Protein AF-A0A934SW32-F1 (afdb_monomer_lite)

Organism: NCBI:txid2801341

Foldseek 3Di:
DDDDPPPPPPPPPPPFDPDDDDDPVLVVLPVQKDKAQDDLVPLPLDDPVVSVVQVVFRKIFIDRVPHGAWIWGDDPQQFWIWIAGSVGDIDIFGHGDGDDDPPDCSSVSVVSVVVCVVVVPDPPPD

pLDDT: mean 73.24, std 17.92, range [35.69, 91.44]

Structure (mmCIF, N/CA/C/O backbone):
data_AF-A0A934SW32-F1
#
_entry.id   AF-A0A934SW32-F1
#
loop_
_atom_site.group_PDB
_atom_site.id
_atom_site.type_symbol
_atom_site.label_atom_id
_atom_site.label_alt_id
_atom_site.label_comp_id
_atom_site.label_asym_id
_atom_site.label_entity_id
_atom_site.label_seq_id
_atom_site.pdbx_PDB_ins_code
_atom_site.Cartn_x
_atom_site.Cartn_y
_atom_site.Cartn_z
_atom_site.occupancy
_atom_site.B_iso_or_equiv
_atom_site.auth_seq_id
_atom_site.auth_comp_id
_atom_site.auth_asym_id
_atom_site.auth_atom_id
_atom_site.pdbx_PDB_model_num
ATOM 1 N N . MET A 1 1 ? 10.410 18.020 -49.078 1.00 35.69 1 MET A N 1
ATOM 2 C CA . MET A 1 1 ? 11.740 17.745 -48.490 1.00 35.69 1 MET A CA 1
ATOM 3 C C . MET A 1 1 ? 11.702 18.117 -47.016 1.00 35.69 1 MET A C 1
ATOM 5 O O . MET A 1 1 ? 10.975 19.034 -46.662 1.00 35.69 1 MET A O 1
ATOM 9 N N . ARG A 1 2 ? 12.406 17.319 -46.205 1.00 36.78 2 ARG A N 1
ATOM 10 C CA . ARG A 1 2 ? 12.584 17.354 -44.737 1.00 36.78 2 ARG A CA 1
ATOM 11 C C . ARG A 1 2 ? 12.761 18.800 -44.232 1.00 36.78 2 ARG A C 1
ATOM 13 O O . ARG A 1 2 ? 13.428 19.570 -44.904 1.00 36.78 2 ARG A O 1
ATOM 20 N N . GLY A 1 3 ? 12.120 19.259 -43.160 1.00 37.56 3 GLY A N 1
ATOM 21 C CA . GLY A 1 3 ? 12.142 18.719 -41.800 1.00 37.56 3 GLY A CA 1
ATOM 22 C C . GLY A 1 3 ? 13.029 19.650 -40.967 1.00 37.56 3 GLY A C 1
ATOM 23 O O . GLY A 1 3 ? 14.163 19.856 -41.365 1.00 37.56 3 GLY A O 1
ATOM 24 N N . ASN A 1 4 ? 12.493 20.251 -39.899 1.00 36.22 4 ASN A N 1
ATOM 25 C CA . ASN A 1 4 ? 13.243 20.812 -38.763 1.00 36.22 4 ASN A CA 1
ATOM 26 C C . ASN A 1 4 ? 12.251 21.267 -37.677 1.00 36.22 4 ASN A C 1
ATOM 28 O O . ASN A 1 4 ? 12.017 22.453 -37.465 1.00 36.22 4 ASN A O 1
ATOM 32 N N . HIS A 1 5 ? 11.651 20.304 -36.977 1.00 38.72 5 HIS A N 1
ATOM 33 C CA . HIS A 1 5 ? 11.202 20.543 -35.608 1.00 38.72 5 HIS A CA 1
ATOM 34 C C . HIS A 1 5 ? 12.405 20.281 -34.702 1.00 38.72 5 HIS A C 1
ATOM 36 O O . HIS A 1 5 ? 12.697 19.135 -34.368 1.00 38.72 5 HIS A O 1
ATOM 42 N N . HIS A 1 6 ? 13.124 21.339 -34.329 1.00 36.59 6 HIS A N 1
ATOM 43 C CA . HIS A 1 6 ? 14.000 21.284 -33.164 1.00 36.59 6 HIS A CA 1
ATOM 44 C C . HIS A 1 6 ? 13.107 21.239 -31.923 1.00 36.59 6 HIS A C 1
ATOM 46 O O . HIS A 1 6 ? 12.722 22.271 -31.381 1.00 36.59 6 HIS A O 1
ATOM 52 N N . ILE A 1 7 ? 12.753 20.035 -31.483 1.00 45.09 7 ILE A N 1
ATOM 53 C CA . ILE A 1 7 ? 12.336 19.831 -30.100 1.00 45.09 7 ILE A CA 1
ATOM 54 C C . ILE A 1 7 ? 13.640 19.785 -29.309 1.00 45.09 7 ILE A C 1
ATOM 56 O O . ILE A 1 7 ? 14.315 18.759 -29.263 1.00 45.09 7 ILE A O 1
ATOM 60 N N . VAL A 1 8 ? 14.027 20.922 -28.732 1.00 43.09 8 VAL A N 1
ATOM 61 C CA . VAL A 1 8 ? 15.025 20.959 -27.660 1.00 43.09 8 VAL A CA 1
ATOM 62 C C . VAL A 1 8 ? 14.346 20.348 -26.437 1.00 43.09 8 VAL A C 1
ATOM 64 O O . VAL A 1 8 ? 13.804 21.046 -25.586 1.00 43.09 8 VAL A O 1
ATOM 67 N N . GLY A 1 9 ? 14.296 19.018 -26.397 1.00 42.78 9 GLY A N 1
ATOM 68 C CA . GLY A 1 9 ? 14.045 18.297 -25.162 1.00 42.78 9 GLY A CA 1
ATOM 69 C C . GLY A 1 9 ? 15.246 18.561 -24.272 1.00 42.78 9 GLY A C 1
ATOM 70 O O . GLY A 1 9 ? 16.339 18.076 -24.556 1.00 42.78 9 GLY A O 1
ATOM 71 N N . ARG A 1 10 ? 15.070 19.402 -23.251 1.00 47.56 10 ARG A N 1
ATOM 72 C CA . ARG A 1 10 ? 16.013 19.513 -22.140 1.00 47.56 10 ARG A CA 1
ATOM 73 C C . ARG A 1 10 ? 16.345 18.090 -21.682 1.00 47.56 10 ARG A C 1
ATOM 75 O O . ARG A 1 10 ? 15.482 17.407 -21.145 1.00 47.56 10 ARG A O 1
ATOM 82 N N . ASN A 1 11 ? 17.590 17.664 -21.887 1.00 44.91 11 ASN A N 1
ATOM 83 C CA . ASN A 1 11 ? 18.199 16.560 -21.146 1.00 44.91 11 ASN A CA 1
ATOM 84 C C . ASN A 1 11 ? 18.425 17.026 -19.697 1.00 44.91 11 ASN A C 1
ATOM 86 O O . ASN A 1 11 ? 19.558 17.076 -19.223 1.00 44.91 11 ASN A O 1
ATOM 90 N N . GLU A 1 12 ? 17.368 17.459 -19.010 1.00 42.56 12 GLU A N 1
ATOM 91 C CA . GLU A 1 12 ? 17.413 17.530 -17.558 1.00 42.56 12 GLU A CA 1
ATOM 92 C C . GLU A 1 12 ? 17.464 16.075 -17.101 1.00 42.56 12 GLU A C 1
ATOM 94 O O . GLU A 1 12 ? 16.580 15.277 -17.421 1.00 42.56 12 GLU A O 1
ATOM 99 N N . ALA A 1 13 ? 18.574 15.700 -16.460 1.00 46.72 13 ALA A N 1
ATOM 100 C CA . ALA A 1 13 ? 18.649 14.420 -15.781 1.00 46.72 13 ALA A CA 1
ATOM 101 C C . ALA A 1 13 ? 17.417 14.322 -14.867 1.00 46.72 13 ALA A C 1
ATOM 103 O O . ALA A 1 13 ? 17.103 15.321 -14.214 1.00 46.72 13 ALA A O 1
ATOM 104 N N . PRO A 1 14 ? 16.696 13.187 -14.847 1.00 48.69 14 PRO A N 1
ATOM 105 C CA . PRO A 1 14 ? 15.581 13.025 -13.928 1.00 48.69 14 PRO A CA 1
ATOM 106 C C . PRO A 1 14 ? 16.071 13.371 -12.521 1.00 48.69 14 PRO A C 1
ATOM 108 O O . PRO A 1 14 ? 17.038 12.783 -12.034 1.00 48.69 14 PRO A O 1
ATOM 111 N N . GLU A 1 15 ? 15.457 14.385 -11.911 1.00 47.41 15 GLU A N 1
ATOM 112 C CA . GLU A 1 15 ? 15.704 14.720 -10.517 1.00 47.41 15 GLU A CA 1
ATOM 113 C C . GLU A 1 15 ? 15.102 13.583 -9.697 1.00 47.41 15 GLU A C 1
ATOM 115 O O . GLU A 1 15 ? 13.892 13.506 -9.479 1.00 47.41 15 GLU A O 1
ATOM 120 N N . TRP A 1 16 ? 15.951 12.620 -9.346 1.00 51.25 16 TRP A N 1
ATOM 121 C CA . TRP A 1 16 ? 15.554 11.514 -8.497 1.00 51.25 16 TRP A CA 1
ATOM 122 C C . TRP A 1 16 ? 15.189 12.075 -7.123 1.00 51.25 16 TRP A C 1
ATOM 124 O O . TRP A 1 16 ? 15.982 12.837 -6.560 1.00 51.25 16 TRP A O 1
ATOM 134 N N . PRO A 1 17 ? 14.018 11.725 -6.564 1.00 53.59 17 PRO A N 1
ATOM 135 C CA . PRO A 1 17 ? 13.675 12.173 -5.228 1.00 53.59 17 PRO A CA 1
ATOM 136 C C . PRO A 1 17 ? 14.775 11.763 -4.242 1.00 53.59 17 PRO A C 1
ATOM 138 O O . PRO A 1 17 ? 15.275 10.638 -4.278 1.00 53.59 17 PRO A O 1
ATOM 141 N N . ALA A 1 18 ? 15.182 12.699 -3.387 1.00 56.06 18 ALA A N 1
ATOM 142 C CA . ALA A 1 18 ? 16.185 12.435 -2.367 1.00 56.06 18 ALA A CA 1
ATOM 143 C C . ALA A 1 18 ? 15.733 11.285 -1.451 1.00 56.06 18 ALA A C 1
ATOM 145 O O . ALA A 1 18 ? 14.537 11.143 -1.177 1.00 56.06 18 ALA A O 1
ATOM 146 N N . ILE A 1 19 ? 16.695 10.506 -0.940 1.00 59.47 19 ILE A N 1
ATOM 147 C CA . ILE A 1 19 ? 16.445 9.489 0.089 1.00 59.47 19 ILE A CA 1
ATOM 148 C C . ILE A 1 19 ? 15.667 10.154 1.226 1.00 59.47 19 ILE A C 1
ATOM 150 O O . ILE A 1 19 ? 16.157 11.076 1.884 1.00 59.47 19 ILE A O 1
ATOM 154 N N . HIS A 1 20 ? 14.431 9.710 1.436 1.00 66.88 20 HIS A N 1
ATOM 155 C CA . HIS A 1 20 ? 13.588 10.266 2.475 1.00 66.88 20 HIS A CA 1
ATOM 156 C C . HIS A 1 20 ? 13.955 9.646 3.822 1.00 66.88 20 HIS A C 1
ATOM 158 O O . HIS A 1 20 ? 13.749 8.456 4.050 1.00 66.88 20 HIS A O 1
ATOM 164 N N . ILE A 1 21 ? 14.478 10.471 4.726 1.00 70.56 21 ILE A N 1
ATOM 165 C CA . ILE A 1 21 ? 14.664 10.101 6.126 1.00 70.56 21 ILE A CA 1
ATOM 166 C C . ILE A 1 21 ? 13.387 10.488 6.872 1.00 70.56 21 ILE A C 1
ATOM 168 O O . ILE A 1 21 ? 13.079 11.675 6.979 1.00 70.56 21 ILE A O 1
ATOM 172 N N . ALA A 1 22 ? 12.663 9.493 7.387 1.00 76.94 22 ALA A N 1
ATOM 173 C CA . ALA A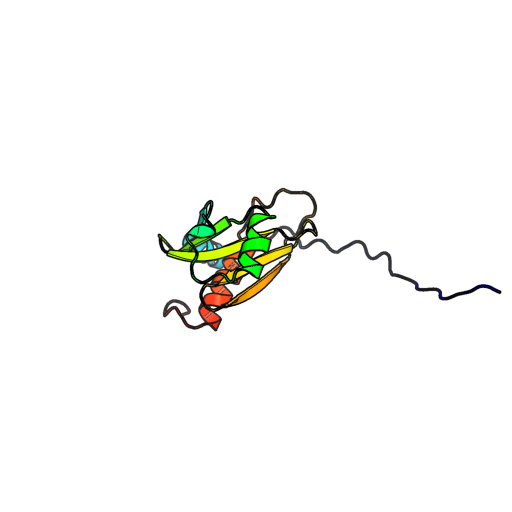 1 22 ? 11.433 9.719 8.137 1.00 76.94 22 ALA A CA 1
ATOM 174 C C . ALA A 1 22 ? 11.709 10.519 9.421 1.00 76.94 22 ALA A C 1
ATOM 176 O O . ALA A 1 22 ? 12.552 10.125 10.242 1.00 76.94 22 ALA A O 1
ATOM 177 N N . SER A 1 23 ? 10.973 11.618 9.592 1.00 85.19 23 SER A N 1
ATOM 178 C CA . SER A 1 23 ? 10.897 12.400 10.829 1.00 85.19 23 SER A CA 1
ATOM 179 C C . SER A 1 23 ? 10.300 11.582 11.979 1.00 85.19 23 SER A C 1
ATOM 181 O O . SER A 1 23 ? 9.691 10.535 11.760 1.00 85.19 23 SER A O 1
ATOM 183 N N . ASP A 1 24 ? 10.426 12.056 13.220 1.00 87.31 24 ASP A N 1
ATOM 184 C CA . ASP A 1 24 ? 9.869 11.348 14.382 1.00 87.31 24 ASP A CA 1
ATOM 185 C C . ASP A 1 24 ? 8.346 11.163 14.284 1.00 87.31 24 ASP A C 1
ATOM 187 O O . ASP A 1 24 ? 7.832 10.090 14.600 1.00 87.31 24 ASP A O 1
ATOM 191 N N . GLY A 1 25 ? 7.626 12.164 13.765 1.00 86.31 25 GLY A N 1
ATOM 192 C CA . GLY A 1 25 ? 6.188 12.058 13.505 1.00 86.31 25 GLY A CA 1
ATOM 193 C C . GLY A 1 25 ? 5.865 11.008 12.440 1.00 86.31 25 GLY A C 1
ATOM 194 O O . GLY A 1 25 ? 4.998 10.159 12.645 1.00 86.31 25 GLY A O 1
ATOM 195 N N . GLU A 1 26 ? 6.612 10.997 11.333 1.00 86.75 26 GLU A N 1
ATOM 196 C CA . GLU A 1 26 ? 6.456 9.981 10.287 1.00 86.75 26 GLU A CA 1
ATOM 197 C C . GLU A 1 26 ? 6.764 8.577 10.826 1.00 86.75 26 GLU A C 1
ATOM 199 O O . GLU A 1 26 ? 6.022 7.645 10.540 1.00 86.75 26 GLU A O 1
ATOM 204 N N . ARG A 1 27 ? 7.780 8.407 11.681 1.00 86.62 27 ARG A N 1
ATOM 205 C CA . ARG A 1 27 ? 8.099 7.111 12.311 1.00 86.62 27 ARG A CA 1
ATOM 206 C C . ARG A 1 27 ? 6.968 6.589 13.192 1.00 86.62 27 ARG A C 1
ATOM 208 O O . ARG A 1 27 ? 6.683 5.393 13.159 1.00 86.62 27 ARG A O 1
ATOM 215 N N . VAL A 1 28 ? 6.306 7.467 13.949 1.00 90.94 28 VAL A N 1
ATOM 216 C CA . VAL A 1 28 ? 5.124 7.100 14.747 1.00 90.94 28 VAL A CA 1
ATOM 217 C C . VAL A 1 28 ? 3.986 6.624 13.845 1.00 90.94 28 VAL A C 1
ATOM 219 O O . VAL A 1 28 ? 3.311 5.655 14.187 1.00 90.94 28 VAL A O 1
ATOM 222 N N . ILE A 1 29 ? 3.784 7.267 12.691 1.00 88.06 29 ILE A N 1
ATOM 223 C CA . ILE A 1 29 ? 2.786 6.841 11.703 1.00 88.06 29 ILE A CA 1
ATOM 224 C C . ILE A 1 29 ? 3.172 5.480 11.123 1.00 88.06 29 ILE A C 1
ATOM 226 O O . ILE A 1 29 ? 2.369 4.553 11.181 1.00 88.06 29 ILE A O 1
ATOM 230 N N . LEU A 1 30 ? 4.400 5.334 10.618 1.00 88.75 30 LEU A N 1
ATOM 231 C CA . LEU A 1 30 ? 4.905 4.105 9.997 1.00 88.75 30 LEU A CA 1
ATOM 232 C C . LEU A 1 30 ? 4.769 2.891 10.922 1.00 88.75 30 LEU A C 1
ATOM 234 O O . LEU A 1 30 ? 4.333 1.833 10.476 1.00 88.75 30 LEU A O 1
ATOM 238 N N . ALA A 1 31 ? 5.046 3.057 12.218 1.00 91.31 31 ALA A N 1
ATOM 239 C CA . ALA A 1 31 ? 4.926 1.997 13.217 1.00 91.31 31 ALA A CA 1
ATOM 240 C C . ALA A 1 31 ? 3.496 1.440 13.386 1.00 91.31 31 ALA A C 1
ATOM 242 O O . ALA A 1 31 ? 3.326 0.350 13.930 1.00 91.31 31 ALA A O 1
ATOM 243 N N . ARG A 1 32 ? 2.460 2.159 12.928 1.00 91.12 32 ARG A N 1
ATOM 244 C CA . ARG A 1 32 ? 1.058 1.699 12.966 1.00 91.12 32 ARG A CA 1
ATOM 245 C C . ARG A 1 32 ? 0.716 0.735 11.831 1.00 91.12 32 ARG A C 1
ATOM 247 O O . ARG A 1 32 ? -0.342 0.103 11.879 1.00 91.12 32 ARG A O 1
ATOM 254 N N . TYR A 1 33 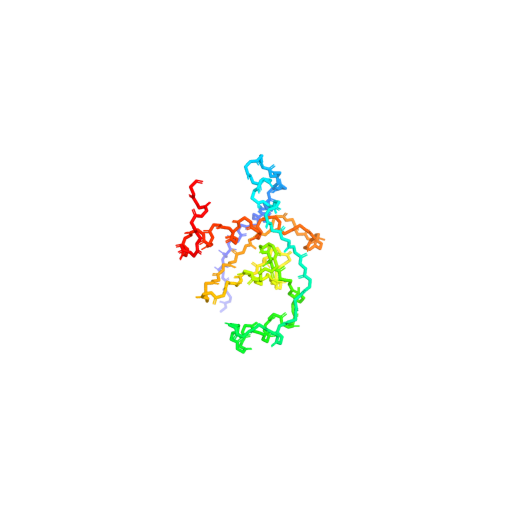? 1.573 0.647 10.815 1.00 90.69 33 TYR A N 1
ATOM 255 C CA . TYR A 1 33 ? 1.306 -0.111 9.605 1.00 90.69 33 TYR A CA 1
ATOM 256 C C . TYR A 1 33 ? 2.296 -1.253 9.414 1.00 90.69 33 TYR A C 1
ATOM 258 O O . TYR A 1 33 ? 3.442 -1.217 9.856 1.00 90.69 33 TYR A O 1
ATOM 266 N N . ARG A 1 34 ? 1.841 -2.284 8.707 1.00 90.31 34 ARG A N 1
ATOM 267 C CA . ARG A 1 34 ? 2.653 -3.435 8.323 1.00 90.31 34 ARG A CA 1
ATOM 268 C C . ARG A 1 34 ? 2.477 -3.729 6.843 1.00 90.31 34 ARG A C 1
ATOM 270 O O . ARG A 1 34 ? 1.360 -3.716 6.334 1.00 90.31 34 ARG A O 1
ATOM 277 N N . ILE A 1 35 ? 3.578 -4.064 6.179 1.00 86.56 35 ILE A N 1
ATOM 278 C CA . ILE A 1 35 ? 3.577 -4.557 4.802 1.00 86.56 35 ILE A CA 1
ATOM 279 C C . ILE A 1 35 ? 3.665 -6.076 4.827 1.00 86.56 35 ILE A C 1
ATOM 281 O O . ILE A 1 35 ? 4.521 -6.645 5.504 1.00 86.56 35 ILE A O 1
ATOM 285 N N . ALA A 1 36 ? 2.772 -6.741 4.103 1.00 87.75 36 ALA A N 1
ATOM 286 C CA . ALA A 1 36 ? 2.798 -8.191 3.968 1.00 87.75 36 ALA A CA 1
ATOM 287 C C . ALA A 1 36 ? 2.268 -8.629 2.596 1.00 87.75 36 ALA A C 1
ATOM 289 O O . ALA A 1 36 ? 1.499 -7.892 1.968 1.00 87.75 36 ALA A O 1
ATOM 290 N N . PRO A 1 37 ? 2.628 -9.837 2.124 1.00 88.44 37 PRO A N 1
ATOM 291 C CA . PRO A 1 37 ? 2.004 -10.423 0.946 1.00 88.44 37 PRO A CA 1
ATOM 292 C C . PRO A 1 37 ? 0.476 -10.421 1.063 1.00 88.44 37 PRO A C 1
ATOM 294 O O . PRO A 1 37 ? -0.081 -10.649 2.139 1.00 88.44 37 PRO A O 1
ATOM 297 N N . VAL A 1 38 ? -0.207 -10.170 -0.052 1.00 89.00 38 VAL A N 1
ATOM 298 C CA . VAL A 1 38 ? -1.671 -10.132 -0.108 1.00 89.00 38 VAL A CA 1
ATOM 299 C C . VAL A 1 38 ? -2.190 -11.105 -1.157 1.00 89.00 38 VAL A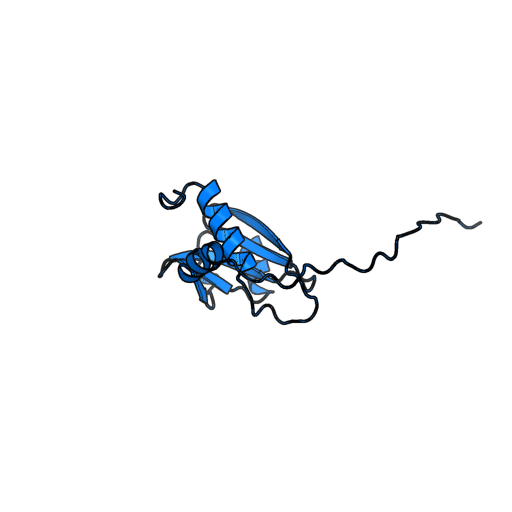 C 1
ATOM 301 O O . VAL A 1 38 ? -1.692 -11.166 -2.281 1.00 89.00 38 VAL A O 1
ATOM 304 N N . SER A 1 39 ? -3.226 -11.862 -0.798 1.00 89.06 39 SER A N 1
ATOM 305 C CA . SER A 1 39 ? -3.975 -12.665 -1.762 1.00 89.06 39 SER A CA 1
ATOM 306 C C . SER A 1 39 ? -5.055 -11.801 -2.397 1.00 89.06 39 SER A C 1
ATOM 308 O O . SER A 1 39 ? -6.091 -11.550 -1.787 1.00 89.06 39 SER A O 1
ATOM 310 N N . LEU A 1 40 ? -4.840 -11.363 -3.639 1.00 86.88 40 LEU A N 1
ATOM 311 C CA . LEU A 1 40 ? -5.816 -10.539 -4.364 1.00 86.88 40 LEU A CA 1
ATOM 312 C C . LEU A 1 40 ? -7.186 -11.211 -4.520 1.00 86.88 40 LEU A C 1
ATOM 314 O O . LEU A 1 40 ? -8.192 -10.522 -4.649 1.00 86.88 40 LEU A O 1
ATOM 318 N N . ALA A 1 41 ? -7.237 -12.548 -4.515 1.00 84.94 41 ALA A N 1
ATOM 319 C CA . ALA A 1 41 ? -8.492 -13.290 -4.587 1.00 84.94 41 ALA A CA 1
ATOM 320 C C . ALA A 1 41 ? -9.410 -12.986 -3.390 1.00 84.94 41 ALA A C 1
ATOM 322 O O . ALA A 1 41 ? -10.623 -12.923 -3.563 1.00 84.94 41 ALA A O 1
ATOM 323 N N . ALA A 1 42 ? -8.829 -12.734 -2.212 1.00 82.56 42 ALA A N 1
ATOM 324 C CA . ALA A 1 42 ? -9.550 -12.431 -0.978 1.00 82.56 42 ALA A CA 1
ATOM 325 C C . ALA A 1 42 ? -9.984 -10.955 -0.861 1.00 82.56 42 ALA A C 1
ATOM 327 O O . ALA A 1 42 ? -10.676 -10.586 0.084 1.00 82.56 42 ALA A O 1
ATOM 328 N N . VAL A 1 43 ? -9.594 -10.099 -1.809 1.00 87.25 43 VAL A N 1
ATOM 329 C CA . VAL A 1 43 ? -9.850 -8.656 -1.753 1.00 87.25 43 VAL A CA 1
ATOM 330 C C . VAL A 1 43 ? -11.121 -8.344 -2.536 1.00 87.25 43 VAL A C 1
ATOM 332 O O . VAL A 1 43 ? -11.082 -8.133 -3.745 1.00 87.25 43 VAL A O 1
ATOM 335 N N . ALA A 1 44 ? -12.272 -8.341 -1.865 1.00 85.81 44 ALA A N 1
ATOM 336 C CA . ALA A 1 44 ? -13.572 -8.175 -2.524 1.00 85.81 44 ALA A CA 1
ATOM 337 C C . ALA A 1 44 ? -13.783 -6.782 -3.146 1.00 85.81 44 ALA A C 1
ATOM 339 O O . ALA A 1 44 ? -14.443 -6.662 -4.172 1.00 85.81 44 ALA A O 1
ATOM 340 N N . TRP A 1 45 ? -13.201 -5.739 -2.550 1.00 86.81 45 TRP A N 1
ATOM 341 C CA . TRP A 1 45 ? -13.386 -4.345 -2.968 1.00 86.81 45 TRP A CA 1
ATOM 342 C C . TRP A 1 45 ? -12.559 -3.938 -4.196 1.00 86.81 45 TRP A C 1
ATOM 344 O O . TRP A 1 45 ? -12.759 -2.854 -4.740 1.00 86.81 45 TRP A O 1
ATOM 354 N N . LEU A 1 46 ? -11.625 -4.781 -4.645 1.00 86.62 46 LEU A N 1
ATOM 355 C CA . LEU A 1 46 ? -10.805 -4.496 -5.818 1.00 86.62 46 LEU A CA 1
ATOM 356 C C . LEU A 1 46 ? -11.520 -4.978 -7.084 1.00 86.62 46 LEU A C 1
ATOM 358 O O . LEU A 1 46 ? -11.776 -6.181 -7.230 1.00 86.62 46 LEU A O 1
ATOM 362 N N . ASP A 1 47 ? -11.798 -4.047 -7.999 1.00 87.44 47 ASP A N 1
ATOM 363 C CA . ASP A 1 47 ? -12.427 -4.359 -9.282 1.00 87.44 47 ASP A CA 1
ATOM 364 C C . ASP A 1 47 ? -11.564 -5.310 -10.136 1.00 87.44 47 ASP A C 1
ATOM 366 O O . ASP A 1 47 ? -10.350 -5.437 -9.943 1.00 87.44 47 ASP A O 1
ATOM 370 N N . ASP A 1 48 ? -12.188 -6.004 -11.090 1.00 87.19 48 ASP A N 1
ATOM 371 C CA . ASP A 1 48 ? -11.516 -7.036 -11.892 1.00 87.19 48 ASP A CA 1
ATOM 372 C C . ASP A 1 48 ? -10.335 -6.494 -12.705 1.00 87.19 48 ASP A C 1
ATOM 374 O O . ASP A 1 48 ? -9.332 -7.187 -12.908 1.00 87.19 48 ASP A O 1
ATOM 378 N N . LYS A 1 49 ? -10.422 -5.239 -13.157 1.00 85.69 49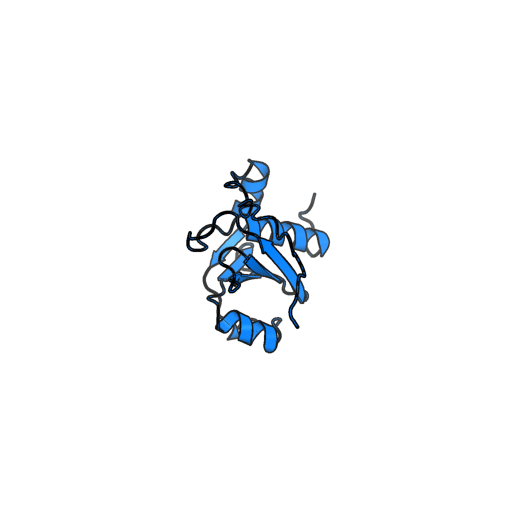 LY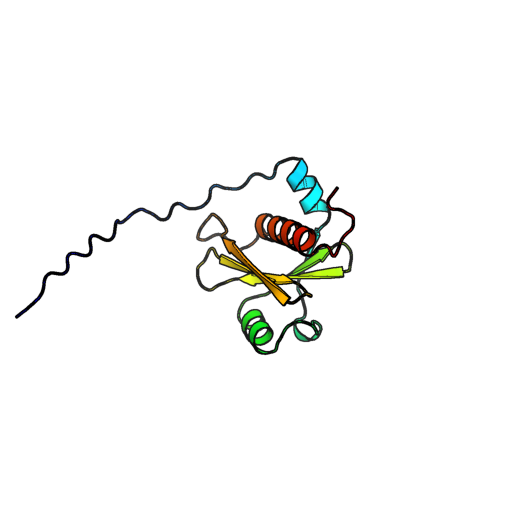S A N 1
ATOM 379 C CA . LYS A 1 49 ? -9.378 -4.607 -13.963 1.00 85.69 49 LYS A CA 1
ATOM 380 C C . LYS A 1 49 ? -8.150 -4.312 -13.110 1.00 85.69 49 LYS A C 1
ATOM 382 O O . LYS A 1 49 ? -7.034 -4.667 -13.497 1.00 85.69 49 LYS A O 1
ATOM 387 N N . ASP A 1 50 ? -8.335 -3.672 -11.964 1.00 85.06 50 ASP A N 1
ATOM 388 C CA . ASP A 1 50 ? -7.268 -3.334 -11.034 1.00 85.06 50 ASP A CA 1
ATOM 389 C C . ASP A 1 50 ? -6.700 -4.609 -10.390 1.00 85.06 50 ASP A C 1
ATOM 391 O O . ASP A 1 50 ? -5.479 -4.734 -10.281 1.00 85.06 50 ASP A O 1
ATOM 395 N N . ARG A 1 51 ? -7.527 -5.630 -10.125 1.00 87.81 51 ARG A N 1
ATOM 396 C CA . ARG A 1 51 ? -7.081 -6.975 -9.720 1.00 87.81 51 ARG A CA 1
ATOM 397 C C . ARG A 1 51 ? -6.168 -7.617 -10.759 1.00 87.81 51 ARG A C 1
ATOM 399 O O . ARG A 1 51 ? -5.075 -8.071 -10.413 1.00 87.81 51 ARG A O 1
ATOM 406 N N . ALA A 1 52 ? -6.561 -7.610 -12.033 1.00 86.31 52 ALA A N 1
ATOM 407 C CA . ALA A 1 52 ? -5.737 -8.136 -13.121 1.00 86.31 52 ALA A CA 1
ATOM 408 C C . ALA A 1 52 ? -4.417 -7.361 -13.283 1.00 86.31 52 ALA A C 1
ATOM 410 O O . ALA A 1 52 ? -3.393 -7.942 -13.652 1.00 86.31 52 ALA A O 1
ATOM 411 N N . MET A 1 53 ? -4.416 -6.055 -12.996 1.00 82.75 53 MET A N 1
ATOM 412 C CA . MET A 1 53 ? -3.208 -5.228 -13.010 1.00 82.75 53 MET A CA 1
ATOM 413 C C . MET A 1 53 ? -2.284 -5.523 -11.826 1.00 82.75 53 MET A C 1
ATOM 415 O O . MET A 1 53 ? -1.078 -5.666 -12.028 1.00 82.75 53 MET A O 1
ATOM 419 N N . CYS A 1 54 ? -2.831 -5.646 -10.615 1.00 83.44 54 CYS A N 1
ATOM 420 C CA . CYS A 1 54 ? -2.092 -6.038 -9.417 1.00 83.44 54 CYS A CA 1
ATOM 421 C C . CYS A 1 54 ? -1.445 -7.416 -9.601 1.00 83.44 54 CYS A C 1
ATOM 423 O O . CYS A 1 54 ? -0.255 -7.560 -9.342 1.00 83.44 54 CYS A O 1
ATOM 425 N N . ALA A 1 55 ? -2.171 -8.401 -10.140 1.00 83.12 55 ALA A N 1
ATOM 426 C CA . ALA A 1 55 ? -1.671 -9.768 -10.321 1.00 83.12 55 ALA A CA 1
ATOM 427 C C . ALA A 1 55 ? -0.401 -9.850 -11.189 1.00 83.12 55 ALA A C 1
ATOM 429 O O . ALA A 1 55 ? 0.413 -10.754 -11.027 1.00 83.12 55 ALA A O 1
ATOM 430 N N . LYS A 1 56 ? -0.198 -8.885 -12.093 1.00 81.12 56 LYS A N 1
ATOM 431 C CA . LYS A 1 56 ? 0.968 -8.825 -12.986 1.00 81.12 56 LYS A CA 1
ATOM 432 C C . LYS A 1 56 ? 2.196 -8.151 -12.356 1.00 81.12 56 LYS A C 1
ATOM 434 O O . LYS A 1 56 ? 3.230 -8.086 -13.016 1.00 81.12 56 LYS A O 1
ATOM 439 N N . ARG A 1 57 ? 2.082 -7.576 -11.149 1.00 74.06 57 ARG A N 1
ATOM 440 C CA . ARG A 1 57 ? 3.022 -6.563 -10.623 1.00 74.06 57 ARG A CA 1
ATOM 441 C C . ARG A 1 57 ? 3.349 -6.707 -9.126 1.00 74.06 57 ARG A C 1
ATOM 443 O O . ARG A 1 57 ? 3.491 -5.697 -8.456 1.00 74.06 57 ARG A O 1
ATOM 450 N N . ARG A 1 58 ? 3.447 -7.947 -8.619 1.00 78.31 58 ARG A N 1
ATOM 451 C CA . ARG A 1 58 ? 3.877 -8.284 -7.237 1.00 78.31 58 ARG A CA 1
ATOM 452 C C . ARG A 1 58 ? 3.267 -7.357 -6.164 1.00 78.31 58 ARG A C 1
ATOM 454 O O . ARG A 1 58 ? 3.976 -6.592 -5.525 1.00 78.31 58 ARG A O 1
ATOM 461 N N . PRO A 1 59 ? 1.944 -7.398 -5.979 1.00 86.50 59 PRO A N 1
ATOM 462 C CA . PRO A 1 59 ? 1.280 -6.496 -5.059 1.00 86.50 59 PRO A CA 1
ATOM 463 C C . PRO A 1 59 ? 1.575 -6.893 -3.611 1.00 86.50 59 PRO A C 1
ATOM 465 O O . PRO A 1 59 ? 1.675 -8.079 -3.282 1.00 86.50 59 PRO A O 1
ATOM 468 N N . VAL A 1 60 ? 1.614 -5.898 -2.736 1.00 87.81 60 VAL A N 1
ATOM 469 C CA . VAL A 1 60 ? 1.671 -6.076 -1.285 1.00 87.81 60 VAL A CA 1
ATOM 470 C C . VAL A 1 60 ? 0.461 -5.419 -0.634 1.00 87.81 60 VAL A C 1
ATOM 472 O O . VAL A 1 60 ? -0.097 -4.445 -1.142 1.00 87.81 60 VAL A O 1
ATOM 475 N N . GLY A 1 61 ? 0.028 -5.979 0.488 1.00 90.31 61 GLY A N 1
ATOM 476 C CA . GLY A 1 61 ? -0.994 -5.382 1.333 1.00 90.31 61 GLY A CA 1
ATOM 477 C C . GLY A 1 61 ? -0.357 -4.456 2.360 1.00 90.31 61 GLY A C 1
ATOM 478 O O . GLY A 1 61 ? 0.681 -4.786 2.937 1.00 90.31 61 GLY A O 1
ATOM 479 N N . ILE A 1 62 ? -1.002 -3.318 2.591 1.00 90.94 62 ILE A N 1
ATOM 480 C CA . ILE A 1 62 ? -0.712 -2.398 3.687 1.00 90.94 62 ILE A CA 1
ATOM 481 C C . ILE A 1 62 ? -1.791 -2.625 4.738 1.00 90.94 62 ILE A C 1
ATOM 483 O O . ILE A 1 62 ? -2.980 -2.449 4.462 1.00 90.94 62 ILE A O 1
ATOM 487 N N . TYR A 1 63 ? -1.363 -3.037 5.924 1.00 91.31 63 TYR A N 1
ATOM 488 C CA . TYR A 1 63 ? -2.238 -3.402 7.028 1.00 91.31 63 TYR A CA 1
ATOM 489 C C . TYR A 1 63 ? -2.118 -2.397 8.168 1.00 91.31 63 TYR A C 1
ATOM 491 O O . TYR A 1 63 ? -1.008 -1.960 8.469 1.00 91.31 63 TYR A O 1
ATOM 499 N N . ARG A 1 64 ? -3.233 -2.073 8.828 1.00 90.31 64 ARG A N 1
ATOM 500 C CA . ARG A 1 64 ? -3.268 -1.378 10.122 1.00 90.31 64 ARG A CA 1
ATOM 501 C C . ARG A 1 64 ? -3.713 -2.397 11.173 1.00 90.31 64 ARG A C 1
ATOM 503 O O . ARG A 1 64 ? -4.872 -2.797 11.196 1.00 90.31 64 ARG A O 1
ATOM 510 N N . GLY A 1 65 ? -2.781 -2.882 11.993 1.00 88.88 65 GLY A N 1
ATOM 511 C CA . GLY A 1 65 ? -3.016 -4.105 12.773 1.00 88.88 65 GLY A CA 1
ATOM 512 C C . GLY A 1 65 ? -3.255 -5.307 11.846 1.00 88.88 65 GLY A C 1
ATOM 513 O O . GLY A 1 65 ? -2.400 -5.619 11.013 1.00 88.88 65 GLY A O 1
ATOM 514 N N . ASP A 1 66 ? -4.423 -5.942 11.966 1.00 90.00 66 ASP A N 1
ATOM 515 C CA . ASP A 1 66 ? -4.845 -7.071 11.120 1.00 90.00 66 ASP A CA 1
ATOM 516 C C . ASP A 1 66 ? -5.742 -6.656 9.940 1.00 90.00 66 ASP A C 1
ATOM 518 O O . ASP A 1 66 ? -6.054 -7.471 9.070 1.00 90.00 66 ASP A O 1
ATOM 522 N N . GLU A 1 67 ? -6.141 -5.386 9.872 1.00 90.25 67 GLU A N 1
ATOM 523 C CA . GLU A 1 67 ? -7.015 -4.878 8.819 1.00 90.25 67 GLU A CA 1
ATOM 524 C C . GLU A 1 67 ? -6.216 -4.516 7.564 1.00 90.25 67 GLU A C 1
ATOM 526 O O . GLU A 1 67 ? -5.283 -3.714 7.622 1.00 90.25 67 GLU A O 1
ATOM 531 N N . LEU A 1 68 ? -6.604 -5.065 6.408 1.00 91.44 68 LEU A N 1
ATOM 532 C CA . LEU A 1 68 ? -6.074 -4.649 5.110 1.00 91.44 68 LEU A CA 1
ATOM 533 C C . LEU A 1 68 ? -6.700 -3.310 4.703 1.00 91.44 68 LEU A C 1
ATOM 535 O O . LEU A 1 68 ? -7.838 -3.273 4.236 1.00 91.44 68 LEU A O 1
ATOM 539 N N . VAL A 1 69 ? -5.930 -2.231 4.813 1.00 90.75 69 VAL A N 1
ATOM 540 C CA . VAL A 1 69 ? -6.406 -0.877 4.493 1.00 90.75 69 VAL A CA 1
ATOM 541 C C . VAL A 1 69 ? -6.078 -0.458 3.063 1.00 90.75 69 VAL A C 1
ATOM 543 O O . VAL A 1 69 ? -6.811 0.333 2.469 1.00 90.75 69 VAL A O 1
ATOM 546 N N . ALA A 1 70 ? -5.000 -0.997 2.484 1.00 90.69 70 ALA A N 1
ATOM 547 C CA . ALA A 1 70 ? -4.602 -0.670 1.122 1.00 90.69 70 ALA A CA 1
ATOM 548 C C . ALA A 1 70 ? -3.859 -1.806 0.417 1.00 90.69 70 ALA A C 1
ATOM 550 O O . ALA A 1 70 ? -3.280 -2.689 1.047 1.00 90.69 70 ALA A O 1
ATOM 551 N N . ILE A 1 71 ? -3.808 -1.736 -0.910 1.00 89.69 71 ILE A N 1
ATOM 552 C CA . ILE A 1 71 ? -2.899 -2.532 -1.738 1.00 89.69 71 ILE A CA 1
ATOM 553 C C . ILE A 1 71 ? -1.929 -1.584 -2.417 1.00 89.69 71 ILE A C 1
ATOM 555 O O . ILE A 1 71 ? -2.353 -0.628 -3.061 1.00 89.69 71 ILE A O 1
ATOM 559 N N . ALA A 1 72 ? -0.639 -1.869 -2.309 1.00 87.50 72 ALA A N 1
ATOM 560 C CA . ALA A 1 72 ? 0.396 -1.223 -3.096 1.00 87.50 72 ALA A CA 1
ATOM 561 C C . ALA A 1 72 ? 0.860 -2.184 -4.193 1.00 87.50 72 ALA A C 1
ATOM 563 O O . ALA A 1 72 ? 0.993 -3.388 -3.971 1.00 87.50 72 ALA A O 1
ATOM 564 N N . ARG A 1 73 ? 1.083 -1.658 -5.396 1.00 83.75 73 ARG A N 1
ATOM 565 C CA . ARG A 1 73 ? 1.718 -2.410 -6.481 1.00 83.75 73 ARG A CA 1
ATOM 566 C C . ARG A 1 73 ? 2.716 -1.557 -7.233 1.00 83.75 73 ARG A C 1
ATOM 568 O O . ARG A 1 73 ? 2.474 -0.364 -7.437 1.00 83.75 73 ARG A O 1
ATOM 575 N N . ASP A 1 74 ? 3.686 -2.228 -7.821 1.00 74.56 74 ASP A N 1
ATOM 576 C CA . ASP A 1 74 ? 4.690 -1.596 -8.660 1.00 74.56 74 ASP A CA 1
ATOM 577 C C . ASP A 1 74 ? 4.094 -1.209 -10.026 1.00 74.56 74 ASP A C 1
ATOM 579 O O . ASP A 1 74 ? 3.174 -1.847 -10.577 1.00 74.56 74 ASP A O 1
ATOM 583 N N . VAL A 1 75 ? 4.612 -0.133 -10.604 1.00 66.44 75 VAL A N 1
ATOM 584 C CA . VAL A 1 75 ? 4.338 0.306 -11.973 1.00 66.44 75 VAL A CA 1
ATOM 585 C C . VAL A 1 75 ? 5.592 0.071 -12.822 1.00 66.44 75 VAL A C 1
ATOM 587 O O . VAL A 1 75 ? 6.692 -0.108 -12.326 1.00 66.44 75 VAL A O 1
ATOM 590 N N . PHE A 1 76 ? 5.411 -0.038 -14.138 1.00 55.25 76 PHE A N 1
ATOM 591 C CA . PHE A 1 76 ? 6.458 -0.437 -15.087 1.00 55.25 76 PHE A CA 1
ATOM 592 C C . PHE A 1 76 ? 7.643 0.548 -15.174 1.00 55.25 76 PHE A C 1
ATOM 594 O O . PHE A 1 76 ? 8.718 0.158 -15.617 1.00 55.25 76 PHE A O 1
ATOM 601 N N . SER A 1 77 ? 7.452 1.805 -14.765 1.00 57.78 77 SER A N 1
ATOM 602 C CA . SER A 1 77 ? 8.536 2.752 -14.501 1.00 57.78 77 SER A CA 1
ATOM 603 C C . SER A 1 77 ? 9.061 2.484 -13.098 1.00 57.78 77 SER A C 1
ATOM 605 O O . SER A 1 77 ? 8.264 2.496 -12.165 1.00 57.78 77 SER A O 1
ATOM 607 N N . VAL A 1 78 ? 10.370 2.265 -12.991 1.00 57.31 78 VAL A N 1
ATOM 608 C CA . VAL A 1 7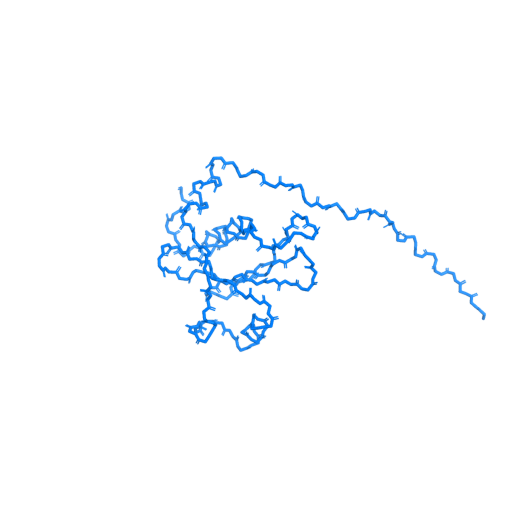8 ? 11.154 1.725 -11.857 1.00 57.31 78 VAL A CA 1
ATOM 609 C C . VAL A 1 78 ? 10.927 2.420 -10.497 1.00 57.31 78 VAL A C 1
ATOM 611 O O . VAL A 1 78 ? 11.446 1.975 -9.487 1.00 57.31 78 VAL A O 1
ATOM 614 N N . ASP A 1 79 ? 10.091 3.455 -10.457 1.00 62.69 79 ASP A N 1
ATOM 615 C CA . ASP A 1 79 ? 9.970 4.432 -9.381 1.00 62.69 79 ASP A CA 1
ATOM 616 C C . ASP A 1 79 ? 8.519 4.861 -9.108 1.00 62.69 79 ASP A C 1
ATOM 618 O O . ASP A 1 79 ? 8.284 5.844 -8.413 1.00 62.69 79 ASP A O 1
ATOM 622 N N . GLU A 1 80 ? 7.509 4.195 -9.678 1.00 70.94 80 GLU A N 1
ATOM 623 C CA . GLU A 1 80 ? 6.104 4.514 -9.383 1.00 70.94 80 GLU A CA 1
ATOM 624 C C . GLU A 1 80 ? 5.410 3.312 -8.742 1.00 70.94 80 GLU A C 1
ATOM 626 O O . GLU A 1 80 ? 5.374 2.216 -9.298 1.00 70.94 80 GLU A O 1
ATOM 631 N N . THR A 1 81 ? 4.773 3.550 -7.602 1.00 76.06 81 THR A N 1
ATOM 632 C CA . THR A 1 81 ? 3.860 2.607 -6.960 1.00 76.06 81 THR A CA 1
ATOM 633 C C . THR A 1 81 ? 2.460 3.167 -7.021 1.00 76.06 81 THR A C 1
ATOM 635 O O . THR A 1 81 ? 2.227 4.361 -6.836 1.00 76.06 81 THR A O 1
ATOM 638 N N . LYS A 1 82 ? 1.487 2.300 -7.275 1.00 84.19 82 LYS A N 1
ATOM 639 C CA . LYS A 1 82 ? 0.079 2.671 -7.206 1.00 84.19 82 LYS A CA 1
ATOM 640 C C . LYS A 1 82 ? -0.553 2.041 -5.978 1.00 84.19 82 LYS A C 1
ATOM 642 O O . LYS A 1 82 ? -0.495 0.824 -5.811 1.00 84.19 82 LYS A O 1
ATOM 647 N N . VAL A 1 83 ? -1.166 2.888 -5.165 1.00 85.88 83 VAL A N 1
ATOM 648 C CA . VAL A 1 83 ? -1.860 2.533 -3.932 1.00 85.88 83 VAL A CA 1
ATOM 649 C C . VAL A 1 83 ? -3.365 2.558 -4.186 1.00 85.88 83 VAL A C 1
ATOM 651 O O . VAL A 1 83 ? -3.870 3.488 -4.820 1.00 85.88 83 VAL A O 1
ATOM 654 N N . TYR A 1 84 ? -4.068 1.542 -3.693 1.00 87.62 84 TYR A N 1
ATOM 655 C CA . TYR A 1 84 ? -5.520 1.376 -3.779 1.00 87.62 84 TYR A CA 1
ATOM 656 C C . TYR A 1 84 ? -6.090 1.236 -2.373 1.00 87.62 84 TYR A C 1
ATOM 658 O O . TYR A 1 84 ? -5.624 0.374 -1.631 1.00 87.62 84 TYR A O 1
ATOM 666 N N . LEU A 1 85 ? -7.095 2.037 -2.026 1.00 88.12 85 LEU A N 1
ATOM 667 C CA . LEU A 1 85 ? -7.863 1.900 -0.789 1.00 88.12 85 LEU A CA 1
ATOM 668 C C . LEU A 1 85 ? -9.170 1.139 -1.024 1.00 88.12 85 LEU A C 1
ATOM 670 O O . LEU A 1 85 ? -9.710 1.124 -2.133 1.00 88.12 85 LEU A O 1
ATOM 674 N N . ALA A 1 86 ? -9.720 0.581 0.057 1.00 82.00 86 ALA A N 1
ATOM 675 C CA . ALA A 1 86 ? -10.992 -0.140 0.038 1.00 82.00 86 ALA A CA 1
ATOM 676 C C . ALA A 1 86 ? -12.195 0.716 -0.397 1.00 82.00 86 ALA A C 1
ATOM 678 O O . ALA A 1 86 ? -13.154 0.197 -0.962 1.00 82.00 86 ALA A O 1
ATOM 679 N N . ASN A 1 87 ? -12.137 2.033 -0.191 1.00 79.12 87 ASN A N 1
ATOM 680 C CA . ASN A 1 87 ? -13.179 2.974 -0.612 1.00 79.12 87 ASN A CA 1
ATOM 681 C C . ASN A 1 87 ? -13.105 3.358 -2.109 1.00 79.12 87 ASN A C 1
ATOM 683 O O . ASN A 1 87 ? -13.817 4.258 -2.549 1.00 79.12 87 ASN A O 1
ATOM 687 N N . GLY A 1 88 ? -12.224 2.722 -2.889 1.00 79.81 88 GLY A N 1
ATOM 688 C CA . GLY A 1 88 ? -12.038 2.988 -4.318 1.00 79.81 88 GLY A CA 1
ATOM 689 C C . GLY A 1 88 ? -11.094 4.152 -4.639 1.00 79.81 88 GLY A C 1
ATOM 690 O O . GLY A 1 88 ? -10.785 4.383 -5.813 1.00 79.81 88 GLY A O 1
ATOM 691 N N . MET A 1 89 ? -10.584 4.873 -3.632 1.00 83.50 89 MET A N 1
ATOM 692 C CA . MET A 1 89 ? -9.545 5.881 -3.845 1.00 83.50 89 MET A CA 1
ATOM 693 C C . MET A 1 89 ? -8.238 5.227 -4.292 1.00 83.50 89 MET A C 1
ATOM 695 O O . MET A 1 89 ? -7.851 4.150 -3.834 1.00 83.50 89 MET A O 1
ATOM 699 N N . ARG A 1 90 ? -7.514 5.916 -5.176 1.00 84.75 90 ARG A N 1
ATOM 700 C CA . ARG A 1 90 ? -6.215 5.460 -5.673 1.00 84.75 90 ARG A CA 1
ATOM 701 C C . ARG A 1 90 ? -5.266 6.625 -5.890 1.00 84.75 90 ARG A C 1
ATOM 703 O O . ARG A 1 90 ? -5.651 7.618 -6.506 1.00 84.75 90 ARG A O 1
ATOM 710 N N . ARG A 1 91 ? -4.016 6.477 -5.454 1.00 82.81 91 ARG A N 1
ATOM 711 C CA . ARG A 1 91 ? -2.944 7.455 -5.695 1.00 82.81 91 ARG A CA 1
ATOM 712 C C . ARG A 1 91 ? -1.717 6.781 -6.287 1.00 82.81 91 ARG A C 1
ATOM 714 O O . ARG A 1 91 ? -1.468 5.594 -6.078 1.00 82.81 91 ARG A O 1
ATOM 721 N N . LYS A 1 92 ? -0.979 7.556 -7.073 1.00 79.00 92 LYS A N 1
ATOM 722 C CA . LYS A 1 92 ? 0.367 7.210 -7.523 1.00 79.00 92 LYS A CA 1
ATOM 723 C C . LYS A 1 92 ? 1.353 7.818 -6.537 1.00 79.00 92 LYS A C 1
ATOM 725 O O . LYS A 1 92 ? 1.198 8.980 -6.173 1.00 79.00 92 LYS A O 1
ATOM 730 N N . VAL A 1 93 ? 2.335 7.034 -6.129 1.00 71.88 93 VAL A N 1
ATOM 731 C CA . VAL A 1 93 ? 3.400 7.417 -5.209 1.00 71.88 93 VAL A CA 1
ATOM 732 C C . VAL A 1 93 ? 4.708 7.241 -5.958 1.00 71.88 93 VAL A C 1
ATOM 734 O O . VAL A 1 93 ? 5.018 6.135 -6.399 1.00 71.88 93 VAL A O 1
ATOM 737 N N . LEU A 1 94 ? 5.434 8.340 -6.147 1.00 63.78 94 LEU A N 1
ATOM 738 C CA . LEU A 1 94 ? 6.766 8.308 -6.736 1.00 63.78 94 LEU A CA 1
ATOM 739 C C . LEU A 1 94 ? 7.777 7.973 -5.639 1.00 63.78 94 LEU A C 1
ATOM 741 O O . LEU A 1 94 ? 7.809 8.632 -4.598 1.00 63.78 94 LEU A O 1
ATOM 745 N N . PHE A 1 95 ? 8.582 6.949 -5.879 1.00 64.81 95 PHE A N 1
ATOM 746 C CA . PHE A 1 95 ? 9.748 6.625 -5.081 1.00 64.81 95 PHE A CA 1
ATOM 747 C C . PHE A 1 95 ? 10.962 7.333 -5.660 1.00 64.81 95 PHE A C 1
ATOM 749 O O . PHE A 1 95 ? 11.117 7.473 -6.869 1.00 64.81 95 PHE A O 1
ATOM 756 N N . GLY A 1 96 ? 11.807 7.839 -4.773 1.00 46.09 96 GLY A N 1
ATOM 757 C CA . GLY A 1 96 ? 13.115 8.317 -5.163 1.00 46.09 96 GLY A CA 1
ATOM 758 C C . GLY A 1 96 ? 14.106 7.202 -5.044 1.00 46.09 96 GLY A C 1
ATOM 759 O O . GLY A 1 96 ? 14.444 6.866 -3.917 1.00 46.09 96 GLY A O 1
ATOM 760 N N . VAL A 1 97 ? 14.509 6.652 -6.188 1.00 41.62 97 VAL A N 1
ATOM 761 C CA . VAL A 1 97 ? 15.839 6.129 -6.541 1.00 41.62 97 VAL A CA 1
ATOM 762 C C . VAL A 1 97 ? 15.627 4.973 -7.523 1.00 41.62 97 VAL A C 1
ATOM 764 O O . VAL A 1 97 ? 15.265 3.863 -7.133 1.00 41.62 97 VAL A O 1
ATOM 767 N N . ALA A 1 98 ? 15.903 5.231 -8.804 1.00 39.47 98 ALA A N 1
ATOM 768 C CA . ALA A 1 98 ? 15.854 4.194 -9.823 1.00 39.47 98 ALA A CA 1
ATOM 769 C C . ALA A 1 98 ? 16.862 3.087 -9.524 1.00 39.47 98 ALA A C 1
ATOM 771 O O . ALA A 1 98 ? 18.062 3.337 -9.397 1.00 39.47 98 ALA A O 1
ATOM 772 N N . GLY A 1 99 ? 16.377 1.847 -9.516 1.00 39.38 99 GLY A N 1
ATOM 773 C CA . GLY A 1 99 ? 17.216 0.650 -9.519 1.00 39.38 99 GLY A CA 1
ATOM 774 C C . GLY A 1 99 ? 17.343 -0.080 -8.186 1.00 39.38 99 GLY A C 1
ATOM 775 O O . GLY A 1 99 ? 17.914 -1.169 -8.185 1.00 39.38 99 GLY A O 1
ATOM 776 N N . GLU A 1 100 ? 16.784 0.433 -7.089 1.00 40.81 100 GLU A N 1
ATOM 777 C CA . GLU A 1 100 ? 16.589 -0.385 -5.889 1.00 40.81 100 GLU A CA 1
ATOM 778 C C . GLU A 1 100 ? 15.240 -1.106 -5.977 1.00 40.81 100 GLU A C 1
ATOM 780 O O . GLU A 1 100 ? 14.219 -0.523 -6.342 1.00 40.81 100 GLU A O 1
ATOM 785 N N . GLU A 1 101 ? 15.231 -2.409 -5.683 1.00 47.56 101 GLU A N 1
ATOM 786 C CA . GLU A 1 101 ? 13.982 -3.136 -5.466 1.00 47.56 101 GLU A CA 1
ATOM 787 C C . GLU A 1 101 ? 13.147 -2.353 -4.441 1.00 47.56 101 GLU A C 1
ATOM 789 O O . GLU A 1 101 ? 13.695 -1.921 -3.423 1.00 47.56 101 GLU A O 1
ATOM 794 N N . LEU A 1 102 ? 11.846 -2.165 -4.708 1.00 51.16 102 LEU A N 1
ATOM 795 C CA . LEU A 1 102 ? 10.865 -1.531 -3.814 1.00 51.16 102 LEU A CA 1
ATOM 796 C C . LEU A 1 102 ? 10.784 -2.303 -2.489 1.00 51.16 102 LEU A C 1
ATOM 798 O O . LEU A 1 102 ? 9.910 -3.135 -2.256 1.00 51.16 102 LEU A O 1
ATOM 802 N N . THR A 1 103 ? 11.774 -2.064 -1.644 1.00 55.94 103 THR A N 1
ATOM 803 C CA . THR A 1 103 ? 11.981 -2.671 -0.331 1.00 55.94 103 THR A CA 1
ATOM 804 C C . THR A 1 103 ? 11.585 -1.687 0.760 1.00 55.94 103 THR A C 1
ATOM 806 O O . THR A 1 103 ? 11.145 -2.104 1.829 1.00 55.94 103 THR A O 1
ATOM 809 N N . ASN A 1 104 ? 11.645 -0.385 0.464 1.00 70.75 104 ASN A N 1
ATOM 810 C CA . ASN A 1 104 ? 11.120 0.670 1.312 1.00 70.75 104 ASN A CA 1
ATOM 811 C C . ASN A 1 104 ? 9.722 1.100 0.825 1.00 70.75 104 ASN A C 1
ATOM 813 O O . ASN A 1 104 ? 9.580 1.632 -0.271 1.00 70.75 104 ASN A O 1
ATOM 817 N N . TYR A 1 105 ? 8.694 0.893 1.657 1.00 76.69 105 TYR A N 1
ATOM 818 C CA . TYR A 1 105 ? 7.309 1.315 1.396 1.00 76.69 105 TYR A CA 1
ATOM 819 C C . TYR A 1 105 ? 6.883 2.533 2.224 1.00 76.69 105 TYR A C 1
ATOM 821 O O . TYR A 1 105 ? 5.709 2.899 2.194 1.00 76.69 105 TYR A O 1
ATOM 829 N N . ASP A 1 106 ? 7.800 3.192 2.932 1.00 82.00 106 ASP A N 1
ATOM 830 C CA . ASP A 1 106 ? 7.491 4.240 3.907 1.00 82.00 106 ASP A CA 1
ATOM 831 C C . ASP A 1 106 ? 6.674 5.368 3.279 1.00 82.00 106 ASP A C 1
ATOM 833 O O . ASP A 1 106 ? 5.622 5.747 3.788 1.00 82.00 106 ASP A O 1
ATOM 837 N N . ARG A 1 107 ? 7.076 5.846 2.094 1.00 80.56 107 ARG A N 1
ATOM 838 C CA . ARG A 1 107 ? 6.298 6.859 1.366 1.00 80.56 107 ARG A CA 1
ATOM 839 C C . ARG A 1 107 ? 4.915 6.370 0.949 1.00 80.56 107 ARG A C 1
ATOM 841 O O . ARG A 1 107 ? 3.963 7.140 1.028 1.00 80.56 107 ARG A O 1
ATOM 848 N N . SER A 1 108 ? 4.776 5.106 0.551 1.00 82.50 108 SER A N 1
ATOM 849 C CA . SER A 1 108 ? 3.455 4.541 0.249 1.00 82.50 108 SER A CA 1
ATOM 850 C C . SER A 1 108 ? 2.576 4.459 1.495 1.00 82.50 108 SER A C 1
ATOM 852 O O . SER A 1 108 ? 1.392 4.765 1.407 1.00 82.50 108 SER A O 1
ATOM 854 N N . ILE A 1 109 ? 3.144 4.112 2.652 1.00 87.00 109 ILE A N 1
ATOM 855 C CA . ILE A 1 109 ? 2.426 4.079 3.932 1.00 87.00 109 ILE A CA 1
ATOM 856 C C . ILE A 1 109 ? 1.987 5.487 4.348 1.00 87.00 109 ILE A C 1
ATOM 858 O O . ILE A 1 109 ? 0.834 5.672 4.725 1.00 87.00 109 ILE A O 1
ATOM 862 N N . LEU A 1 110 ? 2.865 6.487 4.242 1.00 86.69 110 LEU A N 1
ATOM 863 C CA . LEU A 1 110 ? 2.527 7.874 4.578 1.00 86.69 110 LEU A CA 1
ATOM 864 C C . LEU A 1 110 ? 1.412 8.418 3.677 1.00 86.69 110 LEU A C 1
ATOM 866 O O . LEU A 1 110 ? 0.473 9.035 4.174 1.00 86.69 110 LEU A O 1
ATOM 870 N N . VAL A 1 111 ? 1.458 8.119 2.374 1.00 87.06 111 VAL A N 1
ATOM 871 C CA . VAL A 1 111 ? 0.374 8.481 1.450 1.00 87.06 111 VAL A CA 1
ATOM 872 C C . VAL A 1 111 ? -0.916 7.729 1.783 1.00 87.06 111 VAL A C 1
ATOM 874 O O . VAL A 1 111 ? -1.984 8.329 1.744 1.00 87.06 111 VAL A O 1
ATOM 877 N N . VAL A 1 112 ? -0.856 6.442 2.148 1.00 87.69 112 VAL A N 1
ATOM 878 C CA . VAL A 1 112 ? -2.039 5.709 2.642 1.00 87.69 112 VAL A CA 1
ATOM 879 C C . VAL A 1 112 ? -2.633 6.398 3.862 1.00 87.69 112 VAL A C 1
ATOM 881 O O . VAL A 1 112 ? -3.845 6.585 3.912 1.00 87.69 112 VAL A O 1
ATOM 884 N N . HIS A 1 113 ? -1.803 6.774 4.833 1.00 88.69 113 HIS A N 1
ATOM 885 C CA . HIS A 1 113 ? -2.255 7.438 6.049 1.00 88.69 113 HIS A CA 1
ATOM 886 C C . HIS A 1 113 ? -2.966 8.762 5.735 1.00 88.69 113 HIS A C 1
ATOM 888 O O . HIS A 1 113 ? -4.088 8.974 6.188 1.00 88.69 113 HIS A O 1
ATOM 894 N N . GLU A 1 114 ? -2.369 9.597 4.883 1.00 87.81 114 GLU A N 1
ATOM 895 C CA . GLU A 1 114 ? -2.978 10.842 4.403 1.00 87.81 114 GLU A CA 1
ATOM 896 C C . GLU A 1 114 ? -4.318 10.583 3.694 1.00 87.81 114 GLU A C 1
ATOM 898 O O . GLU A 1 114 ? -5.325 11.211 4.015 1.00 87.81 114 GLU A O 1
ATOM 903 N N . MET A 1 115 ? -4.367 9.607 2.779 1.00 86.75 115 MET A N 1
ATOM 904 C CA . MET A 1 115 ? -5.596 9.252 2.063 1.00 86.75 115 MET A CA 1
ATOM 905 C C . MET A 1 115 ? -6.705 8.757 3.001 1.00 86.75 115 MET A C 1
ATOM 907 O O . MET A 1 115 ? -7.876 9.046 2.761 1.00 86.75 115 MET A O 1
ATOM 911 N N . LEU A 1 116 ? -6.365 8.002 4.050 1.00 87.06 116 LEU A N 1
ATOM 912 C CA . LEU A 1 116 ? -7.326 7.544 5.058 1.00 87.06 116 LEU A CA 1
ATOM 913 C C . LEU A 1 116 ? -7.867 8.715 5.891 1.00 87.06 116 LEU A C 1
ATOM 915 O O . LEU A 1 116 ? -9.065 8.742 6.180 1.00 87.06 116 LEU A O 1
ATOM 919 N N . CYS A 1 117 ? -7.021 9.700 6.208 1.00 86.19 117 CYS A N 1
ATOM 920 C CA . CYS A 1 117 ? -7.446 10.932 6.869 1.00 86.19 117 CYS A CA 1
ATOM 921 C C . CYS A 1 117 ? -8.389 11.768 5.998 1.00 86.19 117 CYS A C 1
ATOM 923 O O . CYS A 1 117 ? -9.450 12.184 6.463 1.00 86.19 117 CYS A O 1
ATOM 925 N N . GLU A 1 118 ? -8.065 11.951 4.717 1.00 81.88 118 GLU A N 1
ATOM 926 C CA . GLU A 1 118 ? -8.939 12.647 3.762 1.00 81.88 118 GLU A CA 1
ATOM 927 C C . GLU A 1 118 ? -10.282 11.938 3.575 1.00 81.88 118 GLU A C 1
ATOM 929 O O . GLU A 1 118 ? -11.327 12.581 3.502 1.00 81.88 118 GLU A O 1
ATOM 934 N N . ALA A 1 119 ? -10.261 10.605 3.514 1.00 73.62 119 ALA A N 1
ATOM 935 C CA . ALA A 1 119 ? -11.465 9.792 3.413 1.00 73.62 119 ALA A CA 1
ATOM 936 C C . ALA A 1 119 ? -12.321 9.824 4.688 1.00 73.62 119 ALA A C 1
ATOM 938 O O . ALA A 1 119 ? -13.466 9.376 4.644 1.00 73.62 119 ALA A O 1
ATOM 939 N N . SER A 1 120 ? -11.761 10.311 5.805 1.00 66.12 120 SER A N 1
ATOM 940 C CA . SER A 1 120 ? -12.389 10.368 7.130 1.00 66.12 120 SER A CA 1
ATOM 941 C C . SER A 1 120 ? -13.099 9.058 7.501 1.00 66.12 120 SER A C 1
ATOM 943 O O . SER A 1 120 ? -14.246 9.045 7.938 1.00 66.12 120 SER A O 1
ATOM 945 N N . LEU A 1 121 ? -12.380 7.943 7.323 1.00 57.50 121 LEU A N 1
ATOM 946 C CA . LEU A 1 121 ? -12.735 6.615 7.845 1.00 57.50 121 LEU A CA 1
ATOM 947 C C . LEU A 1 121 ? -12.119 6.346 9.231 1.00 57.50 121 LEU A C 1
ATOM 949 O O . LEU A 1 121 ? -12.300 5.262 9.778 1.00 57.50 121 LEU A O 1
ATOM 953 N N . THR A 1 122 ? -11.382 7.298 9.807 1.00 49.88 122 THR A N 1
ATOM 954 C CA . THR A 1 122 ? -10.674 7.118 11.083 1.00 49.88 122 THR A CA 1
ATOM 955 C C . THR A 1 122 ? -10.711 8.385 11.933 1.00 49.88 122 THR A C 1
ATOM 957 O O . THR A 1 122 ? -10.314 9.449 11.465 1.00 49.88 122 THR A O 1
ATOM 960 N N . GLU A 1 123 ? -11.108 8.249 13.202 1.00 51.94 123 GLU A N 1
ATOM 961 C CA . GLU A 1 123 ? -11.098 9.299 14.243 1.00 51.94 123 GLU A CA 1
ATOM 962 C C . GLU A 1 123 ? -9.668 9.699 14.698 1.00 51.94 123 GLU A C 1
ATOM 964 O O . GLU A 1 123 ? -9.498 10.542 15.569 1.00 51.94 123 GLU A O 1
ATOM 969 N N . ASP A 1 124 ? -8.625 9.116 14.092 1.00 52.75 124 ASP A N 1
ATOM 970 C CA . ASP A 1 124 ? -7.211 9.210 14.496 1.00 52.75 124 ASP A CA 1
ATOM 971 C C . ASP A 1 124 ? -6.406 10.365 13.866 1.00 52.75 124 ASP A C 1
ATOM 973 O O . ASP A 1 124 ? -5.183 10.395 14.006 1.00 52.75 124 ASP A O 1
ATOM 977 N N . CYS A 1 125 ? -7.042 11.280 13.131 1.00 52.19 125 CYS A N 1
ATOM 978 C CA . CYS A 1 125 ? -6.345 12.381 12.444 1.00 52.19 125 CYS A CA 1
ATOM 979 C C . CYS A 1 125 ? -6.256 13.666 13.289 1.00 52.19 125 CYS A C 1
ATOM 981 O O . CYS A 1 125 ? -6.117 14.755 12.729 1.00 52.19 125 CYS A O 1
ATOM 983 N N . GLN A 1 126 ? -6.357 13.537 14.618 1.00 51.75 126 GLN A N 1
ATOM 984 C CA . GLN A 1 126 ? -6.153 14.615 15.593 1.00 51.75 126 GLN A CA 1
ATOM 985 C C . GLN A 1 126 ? -4.777 14.529 16.251 1.00 51.75 126 GLN A C 1
ATOM 987 O O . GLN A 1 126 ? -4.352 13.403 16.597 1.00 51.75 126 GLN A O 1
#

Sequence (126 aa):
MRGNHHIVGRNEAPEWPAIHIASDGERVILARYRIAPVSLAAVAWLDDKDRAMCAKRRPVGIYRGDELVAIARDVFSVDETKVYLANGMRRKVLFGVAGEELTNYDRSILVVHEMLCEASLTEDCQ

Secondary structure (DSSP, 8-state):
---------------PPP-----HHHHHHHTTEEEEE--GGG-TTS-HHHHHHHHTS--EEEEETTEEEEEEEE-SSTTEEEEEETTS-EEEEE-S-TTS-S---HHHHHHHHHHHHHTT--TT--

Radius of gyration: 17.67 Å; chains: 1; bounding box: 32×35×64 Å